Protein 4BHR (pdb70)

Secondary structure (DSSP, 8-state):
-HHHHHHHHHHHHHHHTS-TTT-PPPSS-EEGGGTSS---TTEEEEEEEE-TTSS-EEEEEEE---EEEEETTTTEEEEE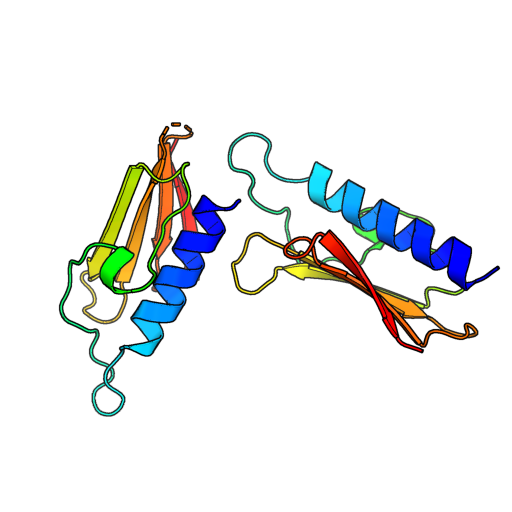-/-HHHHHHHHHHHHHHHHHHTS-TTT-PPPSSSEEGGGTS-S--TTEEEEEEEE-TTSS-EEEEEEESSSS-SEEEEETTTTEEEEE-

B-factor: mean 25.56, std 7.57, range [12.87, 51.93]

Organism: Thermus thermophilus (strain ATCC 27634 / DSM 579 / HB8) (NCBI:txid300852)

CATH classification: 3.30.1300.70

Nearest PDB structures (foldseek):
  4bhr-assembly2_B  TM=1.012E+00  e=8.605E-18  Thermus thermophilus HB8
  4bhr-assembly1_A  TM=9.863E-01  e=1.197E-14  Thermus thermophilus HB8
  5g2f-assembly1_B  TM=9.245E-01  e=4.653E-08  Thermus thermophilus HB8
  1lvm-assembly1_A  TM=3.044E-01  e=1.470E+00  Tobacco etch virus
  1q31-assembly1_A  TM=3.080E-01  e=1.669E+00  Tobacco etch virus

InterPro domains:
  IPR012902 Prokaryotic N-terminal methylation site [PF07963] (1-26)
  IPR012902 Prokaryotic N-terminal methylation site [PS00409] (5-25)
  IPR012902 Prokaryotic N-terminal methylation site [TIGR02532] (5-26)
  IPR041050 Pilin A4 [PF18682] (38-117)
  IPR045584 Pilin-like [SSF54523] (7-99)

Foldseek 3Di:
DLQVVLQVQLQVQQQVQQDPPPLFTPDDKDWSCVRPNDRDPQFDTKIKGDDPVRRKIKIWTAGCCGIWMATVVVRDIDRHD/DLVVLQQVLQVQLVVQQQVQQDPVPLATDDDWDWSCVRPNDRDPQFPGWIKGADPVRRKIKIKTAGDPDPFRIWMATRVVRDIDTHD

Solvent-accessible surface area: 9040 Å² total; per-residue (Å²): 77,56,6,2,15,13,0,63,68,0,2,80,24,0,77,79,102,48,54,133,122,106,31,52,30,37,144,19,92,64,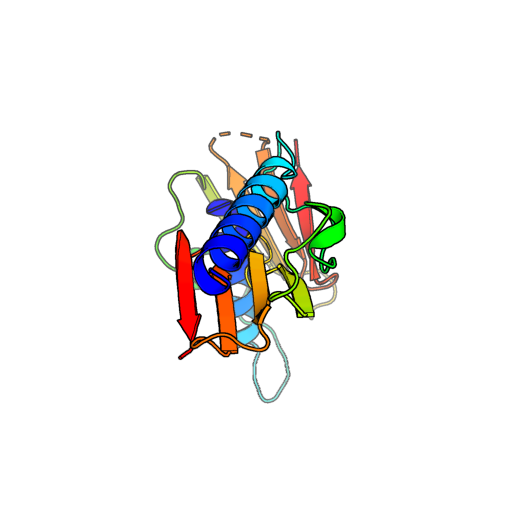51,1,78,124,36,41,72,134,60,32,107,44,16,73,50,17,66,0,57,55,32,168,84,55,81,27,2,30,0,40,0,98,30,122,83,35,19,0,14,8,40,28,58,80,48,116,44,58,59,76,131,124,64,32,96,42,0,69,33,10,0,122,62,0,7,90,23,0,86,78,103,25,57,140,103,22,14,24,32,30,165,39,104,66,50,1,76,114,38,35,72,135,58,30,109,5,11,87,96,16,52,0,51,51,32,146,20,26,0,21,1,28,0,36,0,61,15,90,68,29,182,51,41,18,0,20,26,44,27,64,91,47,112,58,47,73,79,165

Structure (mmCIF, N/CA/C/O backbone):
data_4BHR
#
_entry.id   4BHR
#
_cell.length_a   36.790
_cell.length_b   36.790
_cell.length_c   207.810
_cell.angle_alpha   90.00
_cell.angle_beta   90.00
_cell.angle_gamma   120.00
#
_symmetry.space_group_name_H-M   'P 32 2 1'
#
loop_
_entity.id
_entity.type
_entity.pdbx_description
1 polymer 'PILIN, TYPE IV'
2 non-polymer 'SULFATE ION'
3 water water
#
loop_
_atom_site.group_PDB
_atom_site.id
_atom_site.type_symbol
_atom_site.label_atom_id
_atom_site.label_alt_id
_atom_site.label_comp_id
_atom_site.label_asym_id
_atom_site.label_entity_id
_atom_site.label_seq_id
_atom_site.pdbx_PDB_ins_code
_atom_site.Cartn_x
_atom_site.Cartn_y
_atom_site.Cartn_z
_atom_site.occupancy
_atom_site.B_iso_or_equiv
_atom_site.auth_seq_id
_atom_site.auth_comp_id
_atom_site.auth_asym_id
_atom_site.auth_atom_id
_atom_site.pdbx_PDB_model_num
ATOM 1 N N . THR A 1 5 ? 0.431 -7.520 20.308 1.00 28.27 40 THR A N 1
ATOM 2 C CA . THR A 1 5 ? -0.528 -8.405 19.566 1.00 29.17 40 THR A CA 1
ATOM 3 C C . THR A 1 5 ? -0.936 -7.818 18.207 1.00 28.36 40 THR A C 1
ATOM 4 O O . THR A 1 5 ? -1.055 -8.571 17.234 1.00 27.93 40 THR A O 1
ATOM 8 N N . ALA A 1 6 ? -1.155 -6.497 18.137 1.00 24.88 41 ALA A N 1
ATOM 9 C CA . ALA A 1 6 ? -1.365 -5.822 16.859 1.00 25.40 41 ALA A CA 1
ATOM 10 C C . ALA A 1 6 ? -0.157 -6.017 15.939 1.00 22.14 41 ALA A C 1
ATOM 11 O O . ALA A 1 6 ? -0.325 -6.263 14.732 1.00 23.52 41 ALA A O 1
ATOM 13 N N . ALA A 1 7 ? 1.054 -5.845 16.474 1.00 20.47 42 ALA A N 1
ATOM 14 C CA . ALA A 1 7 ? 2.225 -5.966 15.605 1.00 22.1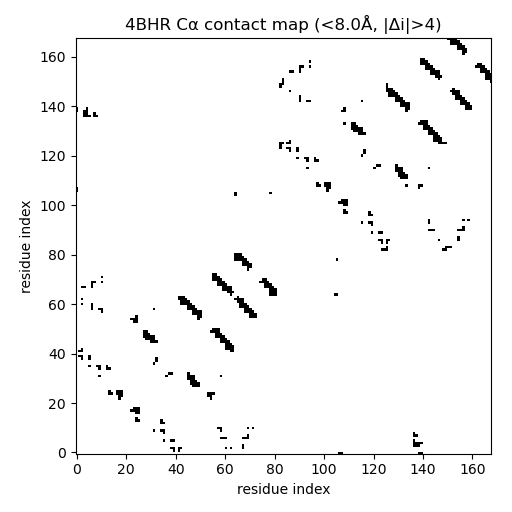7 42 ALA A CA 1
ATOM 15 C C . ALA A 1 7 ? 2.365 -7.400 15.088 1.00 21.25 42 ALA A C 1
ATOM 16 O O . ALA A 1 7 ? 2.608 -7.616 13.884 1.00 18.03 42 ALA A O 1
ATOM 18 N N . GLN A 1 8 ? 2.169 -8.383 15.967 1.00 19.38 43 GLN A N 1
ATOM 19 C CA . GLN A 1 8 ? 2.232 -9.771 15.505 1.00 20.17 43 GLN A CA 1
ATOM 20 C C . GLN A 1 8 ? 1.170 -10.087 14.484 1.00 20.21 43 GLN A C 1
ATOM 21 O O . GLN A 1 8 ? 1.453 -10.742 13.480 1.00 21.23 43 GLN A O 1
ATOM 27 N N . ALA A 1 9 ? -0.055 -9.605 14.717 1.00 20.17 44 ALA A N 1
ATOM 28 C CA . ALA A 1 9 ? -1.128 -9.783 13.781 1.00 18.24 44 ALA A CA 1
ATOM 29 C C . ALA A 1 9 ? -0.800 -9.180 12.425 1.00 18.79 44 ALA A C 1
ATOM 30 O O . ALA A 1 9 ? -0.987 -9.849 11.370 1.00 18.83 44 ALA A O 1
ATOM 32 N N . TYR A 1 10 ? -0.268 -7.951 12.449 1.00 18.90 45 TYR A N 1
ATOM 33 C CA . TYR A 1 10 ? 0.120 -7.296 11.216 1.00 18.54 45 TYR A CA 1
ATOM 34 C C . TYR A 1 10 ? 1.171 -8.123 10.455 1.00 18.80 45 TYR A C 1
ATOM 35 O O . TYR A 1 10 ? 1.055 -8.286 9.256 1.00 17.86 45 TYR A O 1
ATOM 44 N N . VAL A 1 11 ? 2.183 -8.620 11.162 1.00 18.55 46 VAL A N 1
ATOM 45 C CA . VAL A 1 11 ? 3.228 -9.435 10.534 1.00 16.64 46 VAL A CA 1
ATOM 46 C C . VAL A 1 11 ? 2.660 -10.682 9.861 1.00 17.41 46 VAL A C 1
ATOM 47 O O . VAL A 1 11 ? 3.016 -11.008 8.701 1.00 15.99 46 VAL A O 1
ATOM 51 N N . ARG A 1 12 ? 1.717 -11.353 10.540 1.00 16.15 47 ARG A N 1
ATOM 52 C CA . ARG A 1 12 ? 1.162 -12.572 10.017 1.00 18.19 47 ARG A CA 1
ATOM 53 C C . ARG A 1 12 ? 0.273 -12.250 8.822 1.00 16.69 47 ARG A C 1
ATOM 54 O O . ARG A 1 12 ? 0.254 -12.997 7.844 1.00 17.12 47 ARG A O 1
ATOM 62 N N . ASN A 1 13 ? -0.475 -11.139 8.910 1.00 16.65 48 ASN A N 1
ATOM 63 C CA . ASN A 1 13 ? -1.320 -10.729 7.829 1.00 17.79 48 ASN A CA 1
ATOM 64 C C . ASN A 1 13 ? -0.507 -10.292 6.585 1.00 15.98 48 ASN A C 1
ATOM 65 O O . ASN A 1 13 ? -0.885 -10.580 5.441 1.00 16.87 48 ASN A O 1
ATOM 70 N N . VAL A 1 14 ? 0.650 -9.663 6.808 1.00 15.06 49 VAL A N 1
ATOM 71 C CA . VAL A 1 14 ? 1.567 -9.341 5.712 1.00 14.09 49 VAL A CA 1
ATOM 72 C C . VAL A 1 14 ? 2.035 -10.624 5.055 1.00 13.86 49 VAL A C 1
ATOM 73 O O . VAL A 1 14 ? 2.094 -10.739 3.823 1.00 13.17 49 VAL A O 1
ATOM 77 N N . ALA A 1 15 ? 2.398 -11.601 5.870 1.00 14.62 50 ALA A N 1
ATOM 78 C CA . ALA A 1 15 ? 2.828 -12.894 5.309 1.00 14.53 50 ALA A CA 1
ATOM 79 C C . ALA A 1 15 ? 1.755 -13.578 4.447 1.00 16.55 50 ALA A C 1
ATOM 80 O O . ALA A 1 15 ? 2.040 -14.019 3.344 1.00 16.28 50 ALA A O 1
ATOM 82 N N . THR A 1 16 ? 0.504 -13.580 4.921 1.00 16.22 51 THR A N 1
ATOM 83 C CA . THR A 1 16 ? -0.639 -14.022 4.105 1.00 19.04 51 THR A CA 1
ATOM 84 C C . THR A 1 16 ? -0.755 -13.302 2.769 1.00 17.58 51 THR A C 1
ATOM 85 O O . THR A 1 16 ? -0.938 -13.951 1.701 1.00 18.11 51 THR A O 1
ATOM 89 N N . ALA A 1 17 ? -0.600 -11.970 2.809 1.00 18.35 52 ALA A N 1
ATOM 90 C CA . ALA A 1 17 ? -0.676 -11.150 1.618 1.00 17.82 52 ALA A CA 1
ATOM 91 C C . ALA A 1 17 ? 0.467 -11.394 0.630 1.00 17.94 52 ALA A C 1
ATOM 92 O O . ALA A 1 17 ? 0.274 -11.347 -0.582 1.00 19.08 52 ALA A O 1
ATOM 94 N N . VAL A 1 18 ? 1.675 -11.646 1.130 1.00 17.08 53 VAL A N 1
ATOM 95 C CA . VAL A 1 18 ? 2.803 -11.945 0.259 1.00 15.84 53 VAL A CA 1
ATOM 96 C C . VAL A 1 18 ? 2.566 -13.305 -0.398 1.00 15.78 53 VAL A C 1
ATOM 97 O O . VAL A 1 18 ? 2.804 -13.450 -1.593 1.00 16.49 53 VAL A O 1
ATOM 101 N N . GLU A 1 19 ? 2.081 -14.277 0.375 1.00 17.12 54 GLU A N 1
ATOM 102 C CA . GLU A 1 19 ? 1.889 -15.631 -0.132 1.00 19.53 54 GLU A CA 1
ATOM 103 C C . GLU A 1 19 ? 0.843 -15.592 -1.257 1.00 21.64 54 GLU A C 1
ATOM 104 O O . GLU A 1 19 ? 0.957 -16.315 -2.255 1.00 20.85 54 GLU A O 1
ATOM 110 N N . ALA A 1 20 ? -0.125 -14.680 -1.096 1.00 21.28 55 ALA A N 1
ATOM 111 C CA . ALA A 1 20 ? -1.215 -14.498 -2.058 1.00 22.49 55 ALA A CA 1
ATOM 112 C C . ALA A 1 20 ? -0.709 -13.898 -3.380 1.00 24.07 55 ALA A C 1
ATOM 113 O O . ALA A 1 20 ? -1.386 -14.016 -4.424 1.00 24.06 55 ALA A O 1
ATOM 115 N N . GLU A 1 21 ? 0.486 -13.304 -3.380 1.00 20.20 56 GLU A N 1
ATOM 116 C CA . GLU A 1 21 ? 1.124 -12.755 -4.584 1.00 21.73 56 GLU A CA 1
ATOM 117 C C . GLU A 1 21 ? 2.021 -13.769 -5.321 1.00 20.68 56 GLU A C 1
ATOM 118 O O . GLU A 1 21 ? 2.601 -13.443 -6.357 1.00 22.78 56 GLU A O 1
ATOM 124 N N . ARG A 1 22 ? 2.153 -14.982 -4.774 1.00 20.17 57 ARG A N 1
ATOM 125 C CA . ARG A 1 22 ? 2.964 -16.006 -5.443 1.00 20.57 57 ARG A CA 1
ATOM 126 C C . ARG A 1 22 ? 2.368 -16.289 -6.828 1.00 21.67 57 ARG A C 1
ATOM 127 O O . ARG A 1 22 ? 1.163 -16.412 -6.926 1.00 24.66 57 ARG A O 1
ATOM 135 N N . ASP A 1 23 ? 3.218 -16.394 -7.849 1.00 24.21 58 ASP A N 1
ATOM 136 C CA . ASP A 1 23 ? 2.764 -16.643 -9.232 1.00 27.85 58 ASP A CA 1
ATOM 137 C C . ASP A 1 23 ? 2.002 -17.954 -9.261 1.00 31.62 58 ASP A C 1
ATOM 138 O O . ASP A 1 23 ? 2.481 -18.953 -8.719 1.00 29.54 58 ASP A O 1
ATOM 143 N N . PRO A 1 24 ? 0.781 -17.959 -9.832 1.00 33.67 59 PRO A N 1
ATOM 144 C CA . PRO A 1 24 ? -0.024 -19.185 -9.787 1.00 35.61 59 PRO A CA 1
ATOM 145 C C . PRO A 1 24 ? 0.523 -20.251 -10.738 1.00 37.80 59 PRO A C 1
ATOM 146 O O . PRO A 1 24 ? 0.267 -21.437 -10.535 1.00 45.82 59 PRO A O 1
ATOM 150 N N . THR A 1 25 ? 1.277 -19.849 -11.758 1.00 39.27 60 THR A N 1
ATOM 151 C CA . THR A 1 25 ? 1.812 -20.834 -12.706 1.00 41.98 60 THR A CA 1
ATOM 152 C C . THR A 1 25 ? 3.167 -21.405 -12.278 1.00 39.02 60 THR A C 1
ATOM 153 O O . THR A 1 25 ? 3.340 -22.619 -12.281 1.00 36.82 60 THR A O 1
ATOM 157 N N . THR A 1 26 ? 4.118 -20.543 -11.915 1.00 34.41 61 THR A N 1
ATOM 158 C CA . THR A 1 26 ? 5.450 -21.003 -11.537 1.00 33.37 61 THR A CA 1
ATOM 159 C C . THR A 1 26 ? 5.688 -21.169 -10.025 1.00 31.40 61 THR A C 1
ATOM 160 O O . THR A 1 26 ? 6.683 -21.779 -9.650 1.00 30.02 61 THR A O 1
ATOM 164 N N . GLY A 1 27 ? 4.819 -20.609 -9.175 1.00 28.81 62 GLY A N 1
ATOM 165 C CA . GLY A 1 27 ? 5.047 -20.601 -7.703 1.00 27.16 62 GLY A CA 1
ATOM 166 C C . GLY A 1 27 ? 6.113 -19.617 -7.266 1.00 26.24 62 GLY A C 1
ATOM 167 O O . GLY A 1 27 ? 6.562 -19.650 -6.121 1.00 28.73 62 GLY A O 1
ATOM 168 N N . ALA A 1 28 ? 6.544 -18.734 -8.156 1.00 24.31 63 ALA A N 1
ATOM 169 C CA . ALA A 1 28 ? 7.612 -17.781 -7.836 1.00 23.42 63 ALA A CA 1
ATOM 170 C C . ALA A 1 28 ? 7.062 -16.662 -6.969 1.00 20.44 63 ALA A C 1
ATOM 171 O O . ALA A 1 28 ? 5.918 -16.243 -7.180 1.00 23.08 63 ALA A O 1
ATOM 173 N N . LEU A 1 29 ? 7.870 -16.177 -6.005 1.00 20.10 64 LEU A N 1
ATOM 174 C CA . LEU A 1 29 ? 7.486 -15.030 -5.150 1.00 19.68 64 LEU A CA 1
ATOM 175 C C . LEU A 1 29 ? 7.485 -13.716 -5.932 1.00 21.24 64 LEU A C 1
ATOM 176 O O . LEU A 1 29 ? 8.145 -13.620 -6.963 1.00 22.97 64 LEU A O 1
ATOM 181 N N . PRO A 1 30 ? 6.732 -12.698 -5.455 1.00 21.99 65 PRO A N 1
ATOM 182 C CA . PRO A 1 30 ? 6.877 -11.368 -6.085 1.00 22.15 65 PRO A CA 1
ATOM 183 C C . PRO A 1 30 ? 8.279 -10.838 -5.835 1.00 21.72 65 PRO A C 1
ATOM 184 O O . PRO A 1 30 ? 9.045 -11.460 -5.061 1.00 20.80 65 PRO A O 1
ATOM 188 N N . GLN A 1 31 ? 8.621 -9.724 -6.490 1.00 19.85 66 GLN A N 1
ATOM 189 C CA . GLN A 1 31 ? 9.947 -9.112 -6.376 1.00 21.09 66 GLN A CA 1
ATOM 190 C C . GLN A 1 31 ? 10.134 -8.602 -4.930 1.00 19.22 66 GLN A C 1
ATOM 191 O O . GLN A 1 31 ? 9.312 -7.855 -4.425 1.00 19.74 66 GLN A O 1
ATOM 197 N N . LEU A 1 32 ? 11.208 -9.056 -4.308 1.00 17.97 67 LEU A N 1
ATOM 198 C CA . LEU A 1 32 ? 11.555 -8.721 -2.943 1.00 16.40 67 LEU A CA 1
ATOM 199 C C . LEU A 1 32 ? 13.002 -8.261 -2.914 1.00 17.41 67 LEU A C 1
ATOM 200 O O . LEU A 1 32 ? 13.775 -8.616 -3.832 1.00 18.27 67 LEU A O 1
ATOM 205 N N . PRO A 1 33 ? 13.393 -7.472 -1.894 1.00 16.99 68 PRO A N 1
ATOM 206 C CA . PRO A 1 33 ? 12.573 -7.053 -0.737 1.00 17.15 68 PRO A CA 1
ATOM 207 C C . PRO A 1 33 ? 11.672 -5.841 -0.942 1.00 18.39 68 PRO A C 1
ATOM 208 O O . PRO A 1 33 ? 11.825 -5.072 -1.905 1.00 17.61 68 PRO A O 1
ATOM 212 N N . GLN A 1 34 ? 10.677 -5.702 -0.051 1.00 16.27 69 GLN A N 1
ATOM 213 C CA . GLN A 1 34 ? 9.711 -4.577 -0.137 1.00 15.93 69 GLN A CA 1
ATOM 214 C C . GLN A 1 34 ? 9.313 -4.192 1.255 1.00 16.19 69 GLN A C 1
ATOM 215 O O . GLN A 1 34 ? 9.384 -4.998 2.157 1.00 16.06 69 GLN A O 1
ATOM 221 N N . ALA A 1 35 ? 8.910 -2.936 1.430 1.00 16.76 70 ALA A N 1
ATOM 222 C 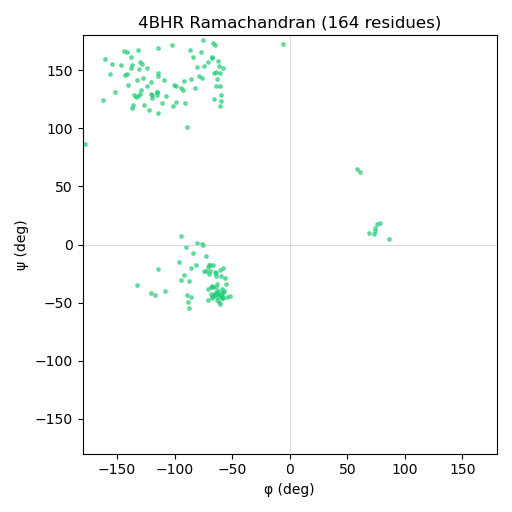CA . ALA A 1 35 ? 8.230 -2.526 2.655 1.00 16.30 70 ALA A CA 1
ATOM 223 C C . ALA A 1 35 ? 6.916 -3.309 2.852 1.00 16.23 70 ALA A C 1
ATOM 224 O O . ALA A 1 35 ? 6.238 -3.644 1.904 1.00 18.20 70 ALA A O 1
ATOM 226 N N . CYS A 1 36 ? 6.563 -3.562 4.108 1.00 15.21 71 CYS A N 1
ATOM 227 C CA . CYS A 1 36 ? 5.389 -4.376 4.373 1.00 17.09 71 CYS A CA 1
ATOM 228 C C . CYS A 1 36 ? 4.164 -3.661 3.889 1.00 18.09 71 CYS A C 1
ATOM 229 O O . CYS A 1 36 ? 3.130 -4.327 3.665 1.00 18.07 71 CYS A O 1
ATOM 232 N N . ASP A 1 37 ? 4.237 -2.322 3.784 1.00 19.17 72 ASP A N 1
ATOM 233 C CA . ASP A 1 37 ? 3.020 -1.599 3.394 1.00 23.92 72 ASP A CA 1
ATOM 234 C C . ASP A 1 37 ? 2.718 -1.730 1.893 1.00 24.76 72 ASP A C 1
ATOM 235 O O . ASP A 1 37 ? 1.705 -1.246 1.403 1.00 28.77 72 ASP A O 1
ATOM 240 N N . GLN A 1 38 ? 3.568 -2.465 1.180 1.00 23.07 73 GLN A N 1
ATOM 241 C CA . GLN A 1 38 ? 3.295 -2.819 -0.201 1.00 22.37 73 GLN A CA 1
ATOM 242 C C . GLN A 1 38 ? 2.408 -4.041 -0.250 1.00 21.27 73 GLN A C 1
ATOM 243 O O . GLN A 1 38 ? 1.888 -4.411 -1.311 1.00 18.85 73 GLN A O 1
ATOM 249 N N . PHE A 1 39 ? 2.173 -4.654 0.913 1.00 18.90 74 PHE A N 1
ATOM 250 C CA . PHE A 1 39 ? 1.317 -5.822 1.011 1.00 18.38 74 PHE A CA 1
ATOM 251 C C . PHE A 1 39 ? 0.078 -5.589 1.859 1.00 19.56 74 PHE A C 1
ATOM 252 O O . PHE A 1 39 ? -0.981 -6.080 1.524 1.00 20.91 74 PHE A O 1
ATOM 260 N N . VAL A 1 40 ? 0.263 -4.921 2.995 1.00 19.66 75 VAL A N 1
ATOM 261 C CA . VAL A 1 40 ? -0.844 -4.536 3.908 1.00 19.45 75 VAL A CA 1
ATOM 262 C C . VAL A 1 40 ? -0.606 -3.098 4.372 1.00 21.50 75 VAL A C 1
ATOM 263 O O . VAL A 1 40 ? 0.439 -2.773 5.012 1.00 20.98 75 VAL A O 1
ATOM 267 N N . ALA A 1 41 ? -1.546 -2.213 4.010 1.00 20.84 76 ALA A N 1
ATOM 268 C CA . ALA A 1 41 ? -1.508 -0.817 4.431 1.00 22.32 76 ALA A CA 1
ATOM 269 C C . ALA A 1 41 ? -1.720 -0.630 5.937 1.00 23.95 76 ALA A C 1
ATOM 270 O O . ALA A 1 41 ? -2.252 -1.488 6.629 1.00 24.25 76 ALA A O 1
ATOM 272 N N . ASN A 1 42 ? -1.312 0.532 6.431 1.00 27.55 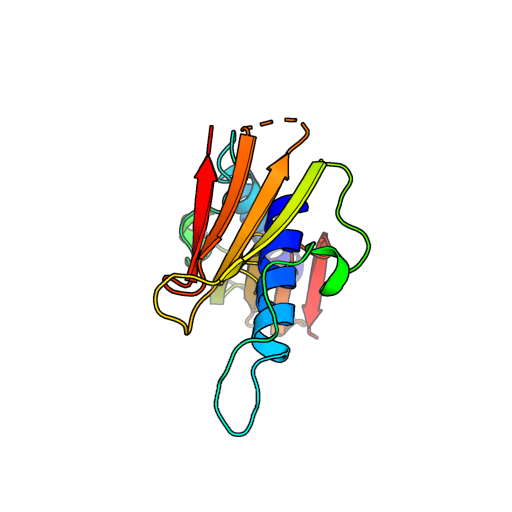77 ASN A N 1
ATOM 273 C CA . ASN A 1 42 ? -1.560 0.957 7.814 1.00 31.43 77 ASN A CA 1
ATOM 274 C C . ASN A 1 42 ? -1.038 0.095 8.950 1.00 30.93 77 ASN A C 1
ATOM 275 O O . ASN A 1 42 ? -1.821 -0.451 9.727 1.00 31.05 77 ASN A O 1
ATOM 280 N N . PRO A 1 43 ? 0.290 -0.016 9.060 1.00 30.16 78 PRO A N 1
ATOM 281 C CA . PRO A 1 43 ? 0.841 -0.775 10.187 1.00 29.39 78 PRO A CA 1
ATOM 282 C C . PRO A 1 43 ? 0.438 -0.128 11.496 1.00 32.71 78 PRO A C 1
ATOM 283 O O . PRO A 1 43 ? 0.202 1.098 11.534 1.00 32.86 78 PRO A O 1
ATOM 287 N N . PRO A 1 44 ? 0.374 -0.931 12.566 1.00 29.31 79 PRO A N 1
ATOM 288 C CA . PRO A 1 44 ? 0.020 -0.369 13.871 1.00 30.73 79 PRO A CA 1
ATOM 289 C C . PRO A 1 44 ? 1.090 0.573 14.404 1.00 30.76 79 PRO A C 1
ATOM 290 O O . PRO A 1 44 ? 2.246 0.547 13.976 1.00 27.80 79 PRO A O 1
ATOM 294 N N . ALA A 1 45 ? 0.702 1.416 15.362 1.00 30.44 80 ALA A N 1
ATOM 295 C CA . ALA A 1 45 ? 1.607 2.401 15.920 1.00 30.99 80 ALA A CA 1
ATOM 296 C C . ALA A 1 45 ? 2.873 1.805 16.574 1.00 28.41 80 ALA A C 1
ATOM 297 O O . ALA A 1 45 ? 3.923 2.446 16.621 1.00 30.64 80 ALA A O 1
ATOM 299 N N . SER A 1 46 ? 2.761 0.566 17.047 1.00 29.61 81 SER A N 1
ATOM 300 C CA . SER A 1 46 ? 3.879 -0.162 17.663 1.00 29.83 81 SER A CA 1
ATOM 301 C C . SER A 1 46 ? 4.941 -0.580 16.646 1.00 28.80 81 SER A C 1
ATOM 302 O O . SER A 1 46 ? 6.078 -0.898 17.015 1.00 31.34 81 SER A O 1
ATOM 305 N N . VAL A 1 47 ? 4.575 -0.603 15.369 1.00 29.49 82 VAL A N 1
ATOM 306 C CA . VAL A 1 47 ? 5.539 -0.981 14.332 1.00 30.22 82 VAL A CA 1
ATOM 307 C C . VAL A 1 47 ? 6.262 0.246 13.812 1.00 30.73 82 VAL A C 1
ATOM 308 O O . VAL A 1 47 ? 5.638 1.186 13.336 1.00 35.73 82 VAL A O 1
ATOM 312 N N . THR A 1 48 ? 7.580 0.220 13.925 1.00 31.39 83 THR A N 1
ATOM 313 C CA . THR A 1 48 ? 8.465 1.297 13.517 1.00 34.25 83 THR A CA 1
ATOM 314 C C . THR A 1 48 ? 8.824 1.215 12.039 1.00 30.67 83 THR A C 1
ATOM 315 O O . THR A 1 48 ? 8.853 2.220 11.332 1.00 29.87 83 THR A O 1
ATOM 319 N N . GLN A 1 49 ? 9.163 0.011 11.603 1.00 25.84 84 GLN A N 1
ATOM 320 C CA . GLN A 1 49 ? 9.683 -0.251 10.254 1.00 23.84 84 GLN A CA 1
ATOM 321 C C . GLN A 1 49 ? 9.346 -1.709 10.036 1.00 21.78 84 GLN A C 1
ATOM 322 O O . GLN A 1 49 ? 9.311 -2.466 10.978 1.00 25.48 84 GLN A O 1
ATOM 324 N N . CYS A 1 50 ? 9.039 -2.102 8.811 1.00 18.97 85 CYS A N 1
ATOM 325 C CA . CYS A 1 50 ? 8.638 -3.501 8.571 1.00 17.70 85 CYS A CA 1
ATOM 326 C C . CYS A 1 50 ? 9.038 -3.819 7.154 1.00 17.68 85 CYS A C 1
ATOM 327 O O . CYS A 1 50 ? 8.752 -3.032 6.237 1.00 19.73 85 CYS A O 1
ATOM 330 N N . ASN A 1 51 ? 9.712 -4.952 6.975 1.00 16.57 86 ASN A N 1
ATOM 331 C CA . ASN A 1 51 ? 10.079 -5.320 5.624 1.00 15.46 86 ASN A CA 1
ATOM 332 C C . ASN A 1 51 ? 9.877 -6.786 5.347 1.00 15.06 86 ASN A C 1
ATOM 333 O O . ASN A 1 51 ? 9.748 -7.572 6.257 1.00 14.51 86 ASN A O 1
ATOM 338 N N . VAL A 1 52 ? 9.810 -7.160 4.058 1.00 14.15 87 VAL A N 1
ATOM 339 C CA . VAL A 1 52 ? 9.710 -8.546 3.653 1.00 14.11 87 VAL A CA 1
ATOM 340 C C . VAL A 1 52 ? 10.934 -8.836 2.792 1.00 15.66 87 VAL A C 1
ATOM 341 O O . VAL A 1 52 ? 11.210 -8.099 1.818 1.00 15.73 87 VAL A O 1
ATOM 345 N N . THR A 1 53 ? 11.644 -9.921 3.136 1.00 14.59 88 THR A N 1
ATOM 346 C CA . THR A 1 53 ? 12.825 -10.303 2.383 1.00 15.06 88 THR A CA 1
ATOM 347 C C . THR A 1 53 ? 12.686 -11.732 1.891 1.00 15.28 88 THR A C 1
ATOM 348 O O . THR A 1 53 ? 11.993 -12.580 2.479 1.00 15.00 88 THR A O 1
ATOM 352 N N . ALA A 1 54 ? 13.349 -12.024 0.763 1.00 15.52 89 ALA A N 1
ATOM 353 C CA . ALA A 1 54 ? 13.362 -13.356 0.225 1.00 17.39 89 ALA A CA 1
ATOM 354 C C . ALA A 1 54 ? 14.410 -14.234 0.902 1.00 17.14 89 ALA A C 1
ATOM 355 O O . ALA A 1 54 ? 15.597 -13.829 1.089 1.00 18.90 89 ALA A O 1
ATOM 357 N N . ASN A 1 55 ? 13.998 -15.442 1.246 1.00 16.28 90 ASN A N 1
ATOM 358 C CA . ASN A 1 55 ? 14.915 -16.417 1.845 1.00 18.21 90 ASN A CA 1
ATOM 359 C C . ASN A 1 55 ? 15.848 -16.974 0.754 1.00 19.51 90 ASN A C 1
ATOM 360 O O . ASN A 1 55 ? 15.514 -16.950 -0.437 1.00 19.45 90 ASN A O 1
ATOM 365 N N . ASN A 1 56 ? 17.027 -17.411 1.169 1.00 23.32 91 ASN A N 1
ATOM 366 C CA . ASN A 1 56 ? 17.977 -17.955 0.202 1.00 23.97 91 ASN A CA 1
ATOM 367 C C . ASN A 1 56 ? 17.450 -19.166 -0.615 1.00 23.74 91 ASN A C 1
ATOM 368 O O . ASN A 1 56 ? 17.980 -19.483 -1.704 1.00 24.32 91 ASN A O 1
ATOM 373 N N . ASP A 1 57 ? 16.418 -19.854 -0.124 1.00 23.39 92 ASP A N 1
ATOM 374 C CA . ASP A 1 57 ? 15.938 -21.015 -0.854 1.00 22.09 92 ASP A CA 1
ATOM 375 C C . ASP A 1 57 ? 15.191 -20.667 -2.121 1.00 23.67 92 ASP A C 1
ATOM 376 O O . ASP A 1 57 ? 14.839 -21.552 -2.913 1.00 23.78 92 ASP A O 1
ATOM 381 N N . GLY A 1 58 ? 14.888 -19.379 -2.292 1.00 21.78 93 GLY A N 1
ATOM 382 C CA . GLY A 1 58 ? 14.181 -18.927 -3.475 1.00 23.11 93 GLY A CA 1
ATOM 383 C C . GLY A 1 58 ? 12.710 -19.300 -3.499 1.00 22.71 93 GLY A C 1
ATOM 384 O O . GLY A 1 58 ? 12.025 -19.107 -4.514 1.00 23.20 93 GLY A O 1
ATOM 385 N N . VAL A 1 59 ? 12.202 -19.818 -2.376 1.00 18.85 94 VAL A N 1
ATOM 386 C CA . VAL A 1 59 ? 10.780 -20.175 -2.301 1.00 16.10 94 VAL A CA 1
ATOM 387 C C . VAL A 1 59 ? 10.044 -19.416 -1.184 1.00 15.78 94 VAL A C 1
ATOM 388 O O . VAL A 1 59 ? 8.872 -19.029 -1.340 1.00 15.90 94 VAL A O 1
ATOM 392 N N . ASN A 1 60 ? 10.712 -19.308 -0.046 1.00 15.64 95 ASN A N 1
ATOM 393 C CA . ASN A 1 60 ? 10.122 -18.735 1.170 1.00 16.05 95 ASN A CA 1
ATOM 394 C C . ASN A 1 60 ? 10.571 -17.324 1.416 1.00 14.80 95 ASN A C 1
ATOM 395 O O . ASN A 1 60 ? 11.484 -16.809 0.719 1.00 15.78 95 ASN A O 1
ATOM 400 N N . PHE A 1 61 ? 9.942 -16.686 2.410 1.00 13.46 96 PHE A N 1
ATOM 401 C CA . PHE A 1 61 ? 10.246 -15.277 2.699 1.00 13.73 96 PHE A CA 1
ATOM 402 C C . PHE A 1 61 ? 10.181 -15.059 4.205 1.00 12.98 96 PHE A C 1
ATOM 403 O O . PHE A 1 61 ? 9.634 -15.872 4.960 1.00 14.93 96 PHE A O 1
ATOM 411 N N . THR A 1 62 ? 10.692 -13.941 4.631 1.00 13.55 97 THR A N 1
ATOM 412 C CA . THR A 1 62 ? 10.649 -13.553 6.066 1.00 14.69 97 THR A CA 1
ATOM 413 C C . THR A 1 62 ? 10.090 -12.136 6.160 1.00 14.67 97 THR A C 1
ATOM 414 O O . THR A 1 62 ? 10.525 -11.219 5.455 1.00 13.98 97 THR A O 1
ATOM 418 N N . VAL A 1 63 ? 9.132 -11.948 7.070 1.00 13.24 98 VAL A N 1
ATOM 419 C CA . VAL A 1 63 ? 8.564 -10.633 7.331 1.00 13.28 98 VAL A CA 1
ATOM 420 C C . VAL A 1 63 ? 9.098 -10.197 8.670 1.00 14.92 98 VAL A C 1
ATOM 421 O O . VAL A 1 63 ? 8.993 -10.964 9.654 1.00 15.41 98 VAL A O 1
ATOM 425 N N . THR A 1 64 ? 9.665 -8.994 8.721 1.00 16.05 99 THR A N 1
ATOM 426 C CA . THR A 1 64 ? 10.250 -8.512 9.972 1.00 17.23 99 THR A CA 1
ATOM 427 C C . THR A 1 64 ? 9.783 -7.116 10.341 1.00 15.12 99 THR A C 1
ATOM 428 O O . THR A 1 64 ? 9.865 -6.209 9.537 1.00 16.72 99 THR A O 1
ATOM 432 N N . ALA A 1 65 ? 9.321 -6.953 11.581 1.00 16.71 100 ALA A N 1
ATOM 433 C CA . ALA A 1 65 ? 8.864 -5.648 12.063 1.00 18.21 100 ALA A CA 1
ATOM 434 C C . ALA A 1 65 ? 9.689 -5.229 13.275 1.00 19.25 100 ALA A C 1
ATOM 435 O O . ALA A 1 65 ? 9.898 -5.997 14.198 1.00 21.17 100 ALA A O 1
ATOM 437 N N . GLN A 1 66 ? 10.187 -4.016 13.212 1.00 22.73 101 GLN A N 1
ATOM 438 C CA . GLN A 1 66 ? 10.903 -3.468 14.320 1.00 26.19 101 GLN A CA 1
ATOM 439 C C . GLN A 1 66 ? 9.870 -2.716 15.148 1.00 26.31 101 GLN A C 1
ATOM 440 O O . GLN A 1 66 ? 9.052 -1.996 14.592 1.00 25.80 101 GLN A O 1
ATOM 446 N N . LEU A 1 67 ? 9.870 -2.932 16.469 1.00 24.25 102 LEU A N 1
ATOM 447 C CA . LEU A 1 67 ? 8.913 -2.287 17.352 1.00 27.08 102 LEU A CA 1
ATOM 448 C C . LEU A 1 67 ? 9.501 -1.071 18.090 1.00 26.65 102 LEU A C 1
ATOM 449 O O . LEU A 1 67 ? 10.653 -1.097 18.481 1.00 30.68 102 LEU A O 1
ATOM 454 N N . THR A 1 68 ? 8.721 -0.002 18.165 1.00 29.62 103 THR A N 1
ATOM 455 C CA . THR A 1 68 ? 8.848 1.122 19.129 1.00 31.88 103 THR A CA 1
ATOM 456 C C . THR A 1 68 ? 7.692 2.039 18.810 1.00 35.25 103 THR A C 1
ATOM 457 O O . THR A 1 68 ? 6.536 1.622 18.941 1.00 41.36 103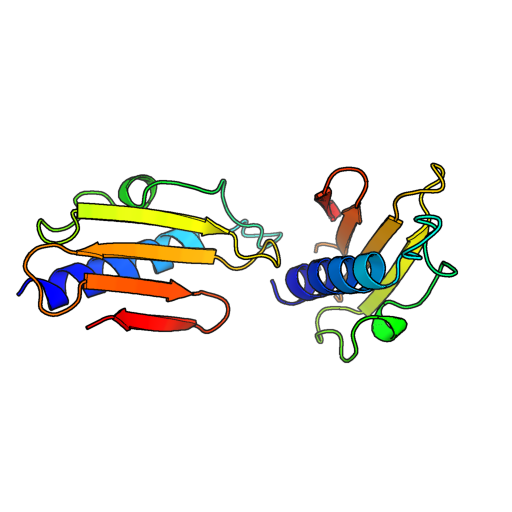 THR A O 1
ATOM 461 N N . TYR A 1 72 ? 10.086 -5.632 23.939 1.00 34.39 107 TYR A N 1
ATOM 462 C CA . TYR A 1 72 ? 11.092 -6.305 23.082 1.00 33.11 107 TYR A CA 1
ATOM 463 C C . TYR A 1 72 ? 11.220 -5.601 21.717 1.00 28.80 107 TYR A C 1
ATOM 464 O O . TYR A 1 72 ? 10.419 -4.705 21.399 1.00 31.76 107 TYR A O 1
ATOM 473 N N . GLY A 1 73 ? 12.208 -6.038 20.921 1.00 29.88 108 GLY A N 1
ATOM 474 C CA . GLY A 1 73 ? 12.732 -5.263 19.802 1.00 28.62 108 GLY A CA 1
ATOM 475 C C . GLY A 1 73 ? 12.061 -5.451 18.456 1.00 24.51 108 GLY A C 1
ATOM 476 O O . GLY A 1 73 ? 11.820 -4.467 17.732 1.00 24.04 108 GLY A O 1
ATOM 477 N N . SER A 1 74 ? 11.781 -6.697 18.099 1.00 21.33 109 SER A N 1
ATOM 478 C CA . SER A 1 74 ? 11.221 -6.999 16.772 1.00 22.35 109 SER A CA 1
ATOM 479 C C . SER A 1 74 ? 10.544 -8.369 16.775 1.00 19.79 109 SER A C 1
ATOM 480 O O . SER A 1 74 ? 10.803 -9.239 17.616 1.00 20.47 109 SER A O 1
ATOM 483 N N . VAL A 1 75 ? 9.658 -8.559 15.801 1.00 19.37 110 VAL A N 1
ATOM 484 C CA . VAL A 1 75 ? 8.966 -9.794 15.645 1.00 17.74 110 VAL A CA 1
ATOM 485 C C . VAL A 1 75 ? 9.071 -10.148 14.155 1.00 16.26 110 VAL A C 1
ATOM 486 O O . VAL A 1 75 ? 9.060 -9.249 13.315 1.00 17.59 110 VAL A O 1
ATOM 490 N N . SER A 1 76 ? 9.242 -11.421 13.909 1.00 16.56 111 SER A N 1
ATOM 491 C CA . SER A 1 76 ? 9.524 -12.002 12.573 1.00 18.26 111 SER A CA 1
ATOM 492 C C . SER A 1 76 ? 8.648 -13.136 12.284 1.00 17.19 111 SER A C 1
ATOM 493 O O . SER A 1 76 ? 8.201 -13.794 13.203 1.00 17.67 111 SER A O 1
ATOM 496 N N . PHE A 1 77 ? 8.348 -13.376 11.003 1.00 16.21 112 PHE A N 1
ATOM 497 C CA . PHE A 1 77 ? 7.635 -14.581 10.643 1.00 15.83 112 PHE A CA 1
ATOM 498 C C . PHE A 1 77 ? 8.332 -15.168 9.428 1.00 17.07 112 PHE A C 1
ATOM 499 O O . PHE A 1 77 ? 8.586 -14.457 8.477 1.00 16.49 112 PHE A O 1
ATOM 507 N N . ASP A 1 78 ? 8.685 -16.449 9.485 1.00 15.84 113 ASP A N 1
ATOM 508 C CA . ASP A 1 78 ? 9.494 -17.117 8.416 1.00 17.64 113 ASP A CA 1
ATOM 509 C C . ASP A 1 78 ? 8.624 -18.147 7.767 1.00 17.35 113 ASP A C 1
ATOM 510 O O . ASP A 1 78 ? 8.125 -19.047 8.435 1.00 19.17 113 ASP A O 1
ATOM 515 N N . SER A 1 79 ? 8.275 -17.943 6.476 1.00 17.77 114 SER A N 1
ATOM 516 C CA . SER A 1 79 ? 7.294 -18.828 5.850 1.00 15.70 114 SER A CA 1
ATOM 517 C C . SER A 1 79 ? 7.832 -20.223 5.708 1.00 16.69 114 SER A C 1
ATOM 518 O O . SER A 1 79 ? 7.086 -21.160 5.509 1.00 16.92 114 SER A O 1
ATOM 521 N N . SER A 1 80 ? 9.149 -20.349 5.814 1.00 16.40 115 SER A N 1
ATOM 522 C CA . SER A 1 80 ? 9.784 -21.653 5.620 1.00 17.96 115 SER A CA 1
ATOM 523 C C . SER A 1 80 ? 9.532 -22.555 6.825 1.00 21.06 115 SER A C 1
ATOM 524 O O . SER A 1 80 ? 9.583 -23.770 6.694 1.00 21.31 115 SER A O 1
ATOM 527 N N . THR A 1 81 ? 9.231 -21.948 7.983 1.00 21.06 116 THR A N 1
ATOM 528 C CA . THR A 1 81 ? 8.895 -22.675 9.203 1.00 23.82 116 THR A CA 1
ATOM 529 C C . THR A 1 81 ? 7.454 -22.471 9.681 1.00 22.93 116 THR A C 1
ATOM 530 O O . THR A 1 81 ? 6.899 -23.285 10.441 1.00 23.99 116 THR A O 1
ATOM 534 N N . GLY A 1 82 ? 6.846 -21.380 9.223 1.00 19.38 117 GLY A N 1
ATOM 535 C CA . GLY A 1 82 ? 5.473 -21.064 9.523 1.00 21.21 117 GLY A CA 1
ATOM 536 C C . GLY A 1 82 ? 5.416 -20.557 10.953 1.00 25.38 117 GLY A C 1
ATOM 537 O O . GLY A 1 82 ? 4.340 -20.480 11.528 1.00 25.21 117 GLY A O 1
ATOM 538 N N . GLN A 1 83 ? 6.580 -20.163 11.478 1.00 23.52 118 GLN A N 1
ATOM 539 C CA . GLN A 1 83 ? 6.711 -19.725 12.881 1.00 23.85 118 GLN A CA 1
ATOM 540 C C . GLN A 1 83 ? 7.085 -18.263 13.052 1.00 20.93 118 GLN A C 1
ATOM 541 O O . GLN A 1 83 ? 7.898 -17.735 12.318 1.00 19.18 118 GLN A O 1
ATOM 547 N N . PHE A 1 84 ? 6.550 -17.653 14.110 1.00 19.67 119 PHE A N 1
ATOM 548 C CA . PHE A 1 84 ? 7.015 -16.360 14.613 1.00 19.86 119 PHE A CA 1
ATOM 549 C C . PHE A 1 84 ? 8.282 -16.529 15.444 1.00 19.02 119 PHE A C 1
ATOM 550 O O . PHE A 1 84 ? 8.477 -17.561 16.106 1.00 20.33 119 PHE A O 1
ATOM 558 N N . SER A 1 85 ? 9.151 -15.535 15.349 1.00 20.11 120 SER A N 1
ATOM 559 C CA . SER A 1 85 ? 10.312 -15.394 16.244 1.00 18.10 120 SER A CA 1
ATOM 560 C C . SER A 1 85 ? 10.315 -14.010 16.838 1.00 18.16 120 SER A C 1
ATOM 561 O O . SER A 1 85 ? 9.907 -13.035 16.187 1.00 18.80 120 SER A O 1
ATOM 564 N N . PHE A 1 86 ? 10.726 -13.894 18.106 1.00 14.67 121 PHE A N 1
ATOM 565 C CA . PHE A 1 86 ? 10.696 -12.598 18.752 1.00 15.95 121 PHE A CA 1
ATOM 566 C C . PHE A 1 86 ? 12.107 -12.326 19.231 1.00 18.30 121 PHE A C 1
ATOM 567 O O . PHE A 1 86 ? 12.720 -13.213 19.815 1.00 19.06 121 PHE A O 1
ATOM 575 N N . GLN A 1 87 ? 12.565 -11.102 19.026 1.00 19.71 122 GLN A N 1
ATOM 576 C CA . GLN A 1 87 ? 13.935 -10.723 19.396 1.00 21.24 122 GLN A CA 1
ATOM 577 C C . GLN A 1 87 ? 13.884 -9.682 20.468 1.00 21.88 122 GLN A C 1
ATOM 578 O O . GLN A 1 87 ? 13.172 -8.701 20.361 1.00 21.28 122 GLN A O 1
ATOM 584 N N . LEU A 1 88 ? 14.660 -9.905 21.517 1.00 23.66 123 LEU A N 1
ATOM 585 C CA . LEU A 1 88 ? 14.673 -9.051 22.691 1.00 26.03 123 LEU A CA 1
ATOM 586 C C . LEU A 1 88 ? 16.150 -8.790 23.054 1.00 29.27 123 LEU A C 1
ATOM 587 O O . LEU A 1 88 ? 16.508 -7.627 23.300 1.00 35.40 123 LEU A O 1
ATOM 589 N N . ALA B 1 2 ? -30.894 -20.920 33.189 1.00 29.46 37 ALA B N 1
ATOM 590 C CA . ALA B 1 2 ? -29.821 -21.370 34.134 1.00 31.86 37 ALA B CA 1
ATOM 591 C C . ALA B 1 2 ? -28.570 -21.855 33.390 1.00 35.53 37 ALA B C 1
ATOM 592 O O . ALA B 1 2 ? -27.393 -21.563 33.799 1.00 33.28 37 ALA B O 1
ATOM 594 N N . ASN B 1 3 ? -28.818 -22.552 32.279 1.00 30.19 38 ASN B N 1
ATOM 595 C CA . ASN B 1 3 ? -27.748 -23.157 31.498 1.00 30.02 38 ASN B CA 1
ATOM 596 C C . ASN B 1 3 ? -26.931 -22.134 30.780 1.00 29.27 38 ASN B C 1
ATOM 597 O O . ASN B 1 3 ? -25.700 -22.183 30.787 1.00 31.23 38 ASN B O 1
ATOM 602 N N . THR B 1 4 ? -27.645 -21.231 30.134 1.00 25.99 39 THR B N 1
ATOM 603 C CA . THR B 1 4 ? -27.049 -20.228 29.318 1.00 26.04 39 THR B CA 1
ATOM 604 C C . THR B 1 4 ? -26.151 -19.339 30.199 1.00 24.67 39 THR B C 1
ATOM 605 O O . THR B 1 4 ? -25.035 -18.938 29.804 1.00 22.40 39 THR B O 1
ATOM 609 N N . THR B 1 5 ? -26.636 -19.013 31.390 1.00 22.41 40 THR B N 1
ATOM 610 C CA . THR B 1 5 ? -25.924 -18.042 32.209 1.00 22.26 40 THR B CA 1
ATOM 611 C C . THR B 1 5 ? -24.606 -18.614 32.668 1.00 19.53 40 THR B C 1
ATOM 612 O O . THR B 1 5 ? -23.584 -17.916 32.610 1.00 19.90 40 THR B O 1
ATOM 616 N N . ALA B 1 6 ? -24.646 -19.865 33.117 1.00 19.39 41 ALA B N 1
ATOM 617 C CA . ALA B 1 6 ? -23.448 -20.572 33.586 1.00 20.69 41 ALA B CA 1
ATOM 618 C C . ALA B 1 6 ? -22.463 -20.745 32.442 1.00 21.00 41 ALA B C 1
ATOM 619 O O . ALA B 1 6 ? -21.245 -20.523 32.606 1.00 19.02 41 ALA B O 1
ATOM 621 N N . ALA B 1 7 ? -22.997 -21.075 31.265 1.00 20.46 42 ALA B N 1
ATOM 622 C CA . ALA B 1 7 ? -22.138 -21.317 30.097 1.00 20.79 42 ALA B CA 1
ATOM 623 C C . ALA B 1 7 ? -21.412 -20.062 29.678 1.00 19.41 42 ALA B C 1
ATOM 624 O O . ALA B 1 7 ? -20.191 -20.112 29.350 1.00 19.36 42 ALA B O 1
ATOM 626 N N . GLN B 1 8 ? -22.126 -18.936 29.674 1.00 17.11 43 GLN B N 1
ATOM 627 C CA . GLN B 1 8 ? -21.513 -17.678 29.302 1.00 20.81 43 GLN B CA 1
ATOM 628 C C . GLN B 1 8 ? -20.414 -17.293 30.275 1.00 20.02 43 GLN B C 1
ATOM 629 O O . GLN B 1 8 ? -19.320 -16.898 29.876 1.00 18.84 43 GLN B O 1
ATOM 635 N N . ALA B 1 9 ? -20.717 -17.371 31.559 1.00 18.13 44 ALA B N 1
ATOM 636 C CA . ALA B 1 9 ? -19.681 -17.118 32.553 1.00 19.51 44 ALA B CA 1
ATOM 637 C C . ALA B 1 9 ? -18.486 -18.028 32.382 1.00 16.65 44 ALA B C 1
ATOM 638 O O . ALA B 1 9 ? -17.339 -17.590 32.559 1.00 18.39 44 ALA B O 1
ATOM 640 N N . TYR B 1 10 ? -18.710 -19.293 32.075 1.00 16.43 45 TYR B N 1
ATOM 641 C CA . TYR B 1 10 ? -17.573 -20.191 31.939 1.00 17.73 45 TYR B CA 1
ATOM 642 C C . TYR B 1 10 ? -16.713 -19.772 30.745 1.00 16.88 45 TYR B C 1
ATOM 643 O O . TYR B 1 10 ? -15.498 -19.651 30.852 1.00 17.14 45 TYR B O 1
ATOM 652 N N . VAL B 1 11 ? -17.339 -19.458 29.613 1.00 17.13 46 VAL B N 1
ATOM 653 C CA . VAL B 1 11 ? -16.598 -18.990 28.429 1.00 16.03 46 VAL B CA 1
ATOM 654 C C . VAL B 1 11 ? -15.845 -17.691 28.644 1.00 17.11 46 VAL B C 1
ATOM 655 O O . VAL B 1 11 ? -14.679 -17.558 28.212 1.00 17.04 46 VAL B O 1
ATOM 659 N N . ARG B 1 12 ? -16.455 -16.743 29.354 1.00 16.11 47 ARG B N 1
ATOM 660 C CA . ARG B 1 12 ? -15.809 -15.503 29.736 1.00 17.85 47 ARG B CA 1
ATOM 661 C C . ARG B 1 12 ? -14.608 -15.793 30.605 1.00 18.31 47 ARG B C 1
ATOM 662 O O . ARG B 1 12 ? -13.535 -15.261 30.376 1.00 16.37 47 ARG B O 1
ATOM 670 N N . ASN B 1 13 ? -14.788 -16.620 31.625 1.00 16.33 48 ASN B N 1
ATOM 671 C CA . ASN B 1 13 ? -13.651 -17.045 32.458 1.00 18.86 48 ASN B CA 1
ATOM 672 C C . ASN B 1 13 ? -12.513 -17.748 31.711 1.00 17.70 48 ASN B C 1
ATOM 673 O O . ASN B 1 13 ? -11.324 -17.511 31.983 1.00 19.21 48 ASN B O 1
ATOM 678 N N . VAL B 1 14 ? -12.857 -18.623 30.771 1.00 16.23 49 VAL B N 1
ATOM 679 C CA . VAL B 1 14 ? -11.818 -19.258 29.941 1.00 16.89 49 VAL B CA 1
ATOM 680 C C . VAL B 1 14 ? -11.061 -18.186 29.165 1.00 18.97 49 VAL B C 1
ATOM 681 O O . VAL B 1 14 ? -9.812 -18.168 29.151 1.00 16.40 49 VAL B O 1
ATOM 685 N N . ALA B 1 15 ? -11.795 -17.323 28.474 1.00 15.54 50 ALA B N 1
ATOM 686 C CA . ALA B 1 15 ? -11.182 -16.208 27.748 1.00 18.16 50 ALA B CA 1
ATOM 687 C C . ALA B 1 15 ? -10.218 -15.346 28.601 1.00 20.86 50 ALA B C 1
ATOM 688 O O . ALA B 1 15 ? -9.095 -14.976 28.151 1.00 19.21 50 ALA B O 1
ATOM 690 N N . THR B 1 16 ? -10.636 -15.023 29.834 1.00 19.31 51 THR B N 1
ATOM 691 C CA . THR B 1 16 ? -9.790 -14.182 30.688 1.00 21.12 51 THR B CA 1
ATOM 692 C C . THR B 1 16 ? -8.545 -14.968 31.076 1.00 20.19 51 THR B C 1
ATOM 693 O O . THR B 1 16 ? -7.442 -14.394 31.095 1.00 19.96 51 THR B O 1
ATOM 697 N N . ALA B 1 17 ? -8.700 -16.276 31.300 1.00 18.84 52 ALA B N 1
ATOM 698 C CA . ALA B 1 17 ? -7.559 -17.114 31.669 1.00 20.51 52 ALA B CA 1
ATOM 699 C C . ALA B 1 17 ? -6.595 -17.226 30.486 1.00 19.89 52 ALA B C 1
ATOM 700 O O . ALA B 1 17 ? -5.369 -17.126 30.673 1.00 20.73 52 ALA B O 1
ATOM 702 N N . VAL B 1 18 ? -7.137 -17.487 29.290 1.00 18.02 53 VAL B N 1
ATOM 703 C CA . VAL B 1 18 ? -6.232 -17.555 28.118 1.00 18.29 53 VAL B CA 1
ATOM 704 C C . VAL B 1 18 ? -5.473 -16.265 27.937 1.00 19.11 53 VAL B C 1
ATOM 705 O O . VAL B 1 18 ? -4.255 -16.315 27.714 1.00 19.45 53 VAL B O 1
ATOM 709 N N . GLU B 1 19 ? -6.135 -15.102 28.021 1.00 17.35 54 GLU B N 1
ATOM 710 C CA . GLU B 1 19 ? -5.464 -13.835 27.877 1.00 20.03 54 GLU B CA 1
ATOM 711 C C . GLU B 1 19 ? -4.356 -13.648 28.933 1.00 19.71 54 GLU B C 1
ATOM 712 O O . GLU B 1 19 ? -3.294 -13.070 28.655 1.00 20.30 54 GLU B O 1
ATOM 718 N N . ALA B 1 20 ? -4.638 -14.117 30.157 1.00 20.35 55 ALA B N 1
ATOM 719 C CA . ALA B 1 20 ? -3.694 -14.011 31.270 1.00 21.49 55 ALA B CA 1
ATOM 720 C C . ALA B 1 20 ? -2.484 -14.928 31.101 1.00 22.36 55 ALA B C 1
ATOM 721 O O . ALA B 1 20 ? -1.418 -14.662 31.722 1.00 23.39 55 ALA B O 1
ATOM 723 N N . GLU B 1 21 ? -2.586 -15.941 30.218 1.00 20.55 56 GLU B N 1
ATOM 724 C CA . GLU B 1 21 ? -1.500 -16.869 29.971 1.00 22.16 56 GLU B CA 1
ATOM 725 C C . GLU B 1 21 ? -0.634 -16.458 28.764 1.00 20.04 56 GLU B C 1
ATOM 726 O O . GLU B 1 21 ? 0.235 -17.222 28.350 1.00 21.71 56 GLU B O 1
ATOM 732 N N . ARG B 1 22 ? -0.894 -15.282 28.232 1.00 18.04 57 ARG B N 1
ATOM 733 C CA . ARG B 1 22 ? -0.018 -14.679 27.199 1.00 19.81 57 ARG B CA 1
ATOM 734 C C . ARG B 1 22 ? 1.325 -14.369 27.825 1.00 21.02 57 ARG B C 1
ATOM 735 O O . ARG B 1 22 ? 1.410 -13.996 29.013 1.00 21.03 57 ARG B O 1
ATOM 743 N N . ASP B 1 23 ? 2.387 -14.471 27.023 1.00 20.84 58 ASP B N 1
ATOM 744 C CA . ASP B 1 23 ? 3.748 -14.100 27.472 1.00 21.99 58 ASP B CA 1
ATOM 745 C C . ASP B 1 23 ? 3.789 -12.618 27.860 1.00 20.88 58 ASP B C 1
ATOM 746 O O . ASP B 1 23 ? 3.466 -11.726 27.087 1.00 23.85 58 ASP B O 1
ATOM 751 N N . PRO B 1 24 ? 4.120 -12.317 29.129 1.00 21.99 59 PRO B N 1
ATOM 752 C CA . PRO B 1 24 ? 4.075 -10.906 29.544 1.00 22.93 59 PRO B CA 1
ATOM 753 C C . PRO B 1 24 ? 5.007 -9.944 28.791 1.00 27.19 59 PRO B C 1
ATOM 754 O O . PRO B 1 24 ? 4.770 -8.700 28.747 1.00 31.27 59 PRO B O 1
ATOM 758 N N . THR B 1 25 ? 6.046 -10.511 28.201 1.00 25.10 60 THR B N 1
ATOM 759 C CA . THR B 1 25 ? 6.967 -9.738 27.394 1.00 26.75 60 THR B CA 1
ATOM 760 C C . THR B 1 25 ? 6.530 -9.609 25.927 1.00 27.94 60 THR B C 1
ATOM 761 O O . THR B 1 25 ? 6.362 -8.498 25.417 1.00 31.94 60 THR B O 1
ATOM 765 N N . THR B 1 26 ? 6.296 -10.744 25.286 1.00 26.00 61 THR B N 1
ATOM 766 C CA . THR B 1 26 ? 6.064 -10.779 23.832 1.00 23.93 61 THR B CA 1
ATOM 767 C C . THR B 1 26 ? 4.624 -10.681 23.464 1.00 25.67 61 THR B C 1
ATOM 768 O O . THR B 1 26 ? 4.262 -10.214 22.355 1.00 26.04 61 THR B O 1
ATOM 772 N N . GLY B 1 27 ? 3.769 -11.111 24.383 1.00 23.72 62 GLY B N 1
ATOM 773 C CA . GLY B 1 27 ? 2.352 -11.134 24.064 1.00 25.62 62 GLY B CA 1
ATOM 774 C C . GLY B 1 27 ? 1.953 -12.415 23.356 1.00 22.42 62 GLY B C 1
ATOM 775 O O . GLY B 1 27 ? 0.779 -12.586 22.985 1.00 21.70 62 GLY B O 1
ATOM 776 N N . ALA B 1 28 ? 2.895 -13.344 23.229 1.00 22.17 63 ALA B N 1
ATOM 777 C CA . ALA B 1 28 ? 2.637 -14.622 22.559 1.00 21.22 63 ALA B CA 1
ATOM 778 C C . ALA B 1 28 ? 1.596 -15.506 23.250 1.00 21.82 63 ALA B C 1
ATOM 779 O O . ALA B 1 28 ? 1.593 -15.657 24.479 1.00 19.07 63 ALA B O 1
ATOM 781 N N . LEU B 1 29 ? 0.699 -16.091 22.458 1.00 22.19 64 LEU B N 1
ATOM 782 C CA . LEU B 1 29 ? -0.287 -17.031 23.041 1.00 22.73 64 LEU B CA 1
ATOM 783 C C . LEU B 1 29 ? 0.381 -18.196 23.756 1.00 23.30 64 LEU B C 1
ATOM 784 O O . LEU B 1 29 ? 1.493 -18.641 23.367 1.00 21.58 64 LEU B O 1
ATOM 789 N N . PRO B 1 30 ? -0.314 -18.762 24.767 1.00 22.96 65 PRO B N 1
ATOM 790 C CA . PRO B 1 30 ? 0.100 -20.064 25.265 1.00 21.07 65 PRO B CA 1
ATOM 791 C C . PRO B 1 30 ? -0.111 -21.171 24.217 1.00 25.80 65 PRO B C 1
ATOM 792 O O . PRO B 1 30 ? -0.701 -20.940 23.141 1.00 26.26 65 PRO B O 1
ATOM 796 N N . GLN B 1 31 ? 0.362 -22.376 24.518 1.00 27.25 66 GLN B N 1
ATOM 797 C CA . GLN B 1 31 ? 0.223 -23.513 23.583 1.00 29.28 66 GLN B CA 1
ATOM 798 C C . GLN B 1 31 ? -1.241 -23.817 23.269 1.00 28.63 66 GLN B C 1
ATOM 799 O O . GLN B 1 31 ? -2.046 -24.048 24.189 1.00 32.15 66 GLN B O 1
ATOM 805 N N . LEU B 1 32 ? -1.577 -23.799 21.988 1.00 30.38 67 LEU B N 1
ATOM 806 C CA . LEU B 1 32 ? -2.947 -24.032 21.524 1.00 29.32 67 LEU B CA 1
ATOM 807 C C . LEU B 1 32 ? -2.913 -24.945 20.289 1.00 32.56 67 LEU B C 1
ATOM 808 O O . LEU B 1 32 ? -1.931 -24.918 19.546 1.00 33.25 67 LEU B O 1
ATOM 813 N N . PRO B 1 33 ? -3.975 -25.722 20.053 1.00 32.48 68 PRO B N 1
ATOM 814 C CA . PRO B 1 33 ? -5.268 -25.729 20.756 1.00 33.10 68 PRO B CA 1
ATOM 815 C C . PRO B 1 33 ? -5.250 -26.493 22.061 1.00 33.07 68 PRO B C 1
ATOM 816 O O . PRO B 1 33 ? -4.452 -27.418 22.223 1.00 35.73 68 PRO B O 1
ATOM 820 N N . GLN B 1 34 ? -6.134 -26.102 22.981 1.00 33.38 69 GLN B N 1
ATOM 821 C CA . GLN B 1 34 ? -6.312 -26.786 24.270 1.00 29.59 69 GLN B CA 1
ATOM 822 C C . GLN B 1 34 ? -7.777 -26.818 24.609 1.00 30.79 69 GLN B C 1
ATOM 823 O O . GLN B 1 34 ? -8.501 -25.888 24.253 1.00 28.77 69 GLN B O 1
ATOM 829 N N . ALA B 1 35 ? -8.193 -27.887 25.282 1.00 29.00 70 ALA B N 1
ATOM 830 C CA . ALA B 1 35 ? -9.538 -28.013 25.851 1.00 27.17 70 ALA B CA 1
ATOM 831 C C . ALA B 1 35 ? -9.689 -26.929 26.904 1.00 27.11 70 ALA B C 1
ATOM 832 O O . ALA B 1 35 ? -8.734 -26.579 27.569 1.00 25.07 70 ALA B O 1
ATOM 834 N N . CYS B 1 36 ? -10.880 -26.338 27.000 1.00 25.29 71 CYS B N 1
ATOM 835 C CA . CYS B 1 36 ? -11.087 -25.240 27.935 1.00 22.75 71 CYS B CA 1
ATOM 836 C C . CYS B 1 36 ? -10.750 -25.614 29.366 1.00 24.41 71 CYS B C 1
ATOM 837 O O . CYS B 1 36 ? -10.390 -24.763 30.158 1.00 23.80 71 CYS B O 1
ATOM 840 N N . ASP B 1 37 ? -10.900 -26.883 29.709 1.00 27.87 72 ASP B N 1
ATOM 841 C CA . ASP B 1 37 ? -10.717 -27.264 31.109 1.00 29.93 72 ASP B CA 1
ATOM 842 C C . ASP B 1 37 ? -9.250 -27.287 31.521 1.00 31.74 72 ASP B C 1
ATOM 843 O O . ASP B 1 37 ? -8.933 -27.538 32.675 1.00 32.63 72 ASP B O 1
ATOM 848 N N . GLN B 1 38 ? -8.369 -26.983 30.574 1.00 29.80 73 GLN B N 1
ATOM 849 C CA . GLN B 1 38 ? -6.954 -26.807 30.875 1.00 30.17 73 GLN B CA 1
ATOM 850 C C . GLN B 1 38 ? -6.734 -25.397 31.414 1.00 30.45 73 GLN B C 1
ATOM 851 O O . GLN B 1 38 ? -5.719 -25.131 32.035 1.00 32.15 73 GLN B O 1
ATOM 857 N N . PHE B 1 39 ? -7.694 -24.501 31.189 1.00 25.26 74 PHE B N 1
ATOM 858 C CA . PHE B 1 39 ? -7.588 -23.116 31.643 1.00 23.98 74 PHE B CA 1
ATOM 859 C C . PHE B 1 39 ? -8.513 -22.798 32.810 1.00 24.55 74 PHE B C 1
ATOM 860 O O . PHE B 1 39 ? -8.158 -22.028 33.734 1.00 24.60 74 PHE B O 1
ATOM 868 N N . VAL B 1 40 ? -9.731 -23.346 32.741 1.00 25.60 75 VAL B N 1
ATOM 869 C CA . VAL B 1 40 ? -10.703 -23.241 33.825 1.00 23.76 75 VAL B CA 1
ATOM 870 C C . VAL B 1 40 ? -11.372 -24.604 34.052 1.00 25.80 75 VAL B C 1
ATOM 871 O O . VAL B 1 40 ? -12.009 -25.177 33.156 1.00 25.87 75 VAL B O 1
ATOM 875 N N . ALA B 1 41 ? -11.226 -25.130 35.265 1.00 26.48 76 ALA B N 1
ATOM 876 C CA . ALA B 1 41 ? -11.800 -26.414 35.607 1.00 27.04 76 ALA B CA 1
ATOM 877 C C . ALA B 1 41 ? -13.291 -26.302 35.852 1.00 28.32 76 ALA B C 1
ATOM 878 O O . ALA B 1 41 ? -13.838 -25.180 35.993 1.00 30.00 76 ALA B O 1
ATOM 880 N N . ASN B 1 42 ? -13.935 -27.471 35.879 1.00 31.12 77 ASN B N 1
ATOM 881 C CA . ASN B 1 42 ? -15.340 -27.622 36.274 1.00 32.69 77 ASN B CA 1
ATOM 882 C C . ASN B 1 42 ? -16.276 -26.852 35.365 1.00 28.83 77 ASN B C 1
ATOM 883 O O . ASN B 1 42 ? -16.941 -25.933 35.823 1.00 30.23 77 ASN B O 1
ATOM 888 N N . PRO B 1 43 ? -16.312 -27.204 34.072 1.00 27.66 78 PRO B N 1
ATOM 889 C CA . PRO B 1 43 ? -17.265 -26.550 33.164 1.00 28.34 78 PRO B CA 1
ATOM 890 C C . PRO B 1 43 ? -18.687 -26.906 33.621 1.00 29.52 78 PRO B C 1
ATOM 891 O O . PRO B 1 43 ? -18.866 -28.004 34.172 1.00 29.32 78 PRO B O 1
ATOM 895 N N . PRO B 1 44 ? -19.672 -25.999 33.422 1.00 26.82 79 PRO B N 1
ATOM 896 C CA . PRO B 1 44 ? -21.054 -26.341 33.769 1.00 28.04 79 PRO B CA 1
ATOM 897 C C . PRO B 1 44 ? -21.601 -27.519 32.973 1.00 28.67 79 PRO B C 1
ATOM 898 O O . PRO B 1 44 ? -21.123 -27.820 31.891 1.00 28.19 79 PRO B O 1
ATOM 902 N N . ALA B 1 45 ? -22.628 -28.176 33.507 1.00 29.81 80 ALA B N 1
ATOM 903 C CA . ALA B 1 45 ? -23.192 -29.315 32.833 1.00 30.24 80 ALA B CA 1
ATOM 904 C C . ALA B 1 45 ? -23.635 -29.012 31.400 1.00 28.60 80 ALA B C 1
ATOM 905 O O . ALA B 1 45 ? -23.543 -29.897 30.560 1.00 29.76 80 ALA B O 1
ATOM 907 N N . SER B 1 46 ? -24.117 -27.788 31.136 1.00 28.73 81 SER B N 1
ATOM 908 C CA . SER B 1 46 ? -24.566 -27.398 29.776 1.00 28.80 81 SER B CA 1
ATOM 909 C C . SER B 1 46 ? -23.437 -27.396 28.765 1.00 29.23 81 SER B C 1
ATOM 910 O O . SER B 1 46 ? -23.674 -27.560 27.560 1.00 31.03 81 SER B O 1
ATOM 913 N N . VAL B 1 47 ? -22.205 -27.222 29.245 1.00 27.02 82 VAL B N 1
ATOM 914 C CA . VAL B 1 47 ? -21.069 -27.166 28.334 1.00 27.57 82 VAL B CA 1
ATOM 915 C C . VAL B 1 47 ? -20.506 -28.556 28.097 1.00 30.02 82 VAL B C 1
ATOM 916 O O . VAL B 1 47 ? -19.768 -29.096 28.934 1.00 32.95 82 VAL B O 1
ATOM 920 N N . THR B 1 48 ? -20.860 -29.134 26.957 1.00 28.88 83 THR B N 1
ATOM 921 C CA . THR B 1 48 ? -20.516 -30.509 26.681 1.00 35.21 83 THR B CA 1
ATOM 922 C C . THR B 1 48 ? -19.139 -30.612 26.036 1.00 34.27 83 THR B C 1
ATOM 923 O O . THR B 1 48 ? -18.420 -31.590 26.252 1.00 40.92 83 THR B O 1
ATOM 927 N N . GLN B 1 49 ? -18.758 -29.598 25.265 1.00 32.45 84 GLN B N 1
ATOM 928 C CA . GLN B 1 49 ? -17.453 -29.563 24.618 1.00 31.45 84 GLN B CA 1
ATOM 929 C C . GLN B 1 49 ? -16.938 -28.124 24.621 1.00 30.42 84 GLN B C 1
ATOM 930 O O . GLN B 1 49 ? -17.723 -27.186 24.523 1.00 29.35 84 GLN B O 1
ATOM 936 N N . CYS B 1 50 ? -15.627 -27.929 24.745 1.00 26.15 85 CYS B N 1
ATOM 937 C CA . CYS B 1 50 ? -15.111 -26.554 24.770 1.00 25.01 85 CYS B CA 1
ATOM 938 C C . CYS B 1 50 ? -13.626 -26.576 24.484 1.00 26.25 85 CYS B C 1
ATOM 939 O O . CYS B 1 50 ? -12.855 -27.255 25.168 1.00 26.64 85 CYS B O 1
ATOM 942 N N . ASN B 1 51 ? -13.237 -25.830 23.471 1.00 27.92 86 ASN B N 1
ATOM 943 C CA . ASN B 1 51 ? -11.842 -25.768 23.093 1.00 28.70 86 ASN B CA 1
ATOM 944 C C . ASN B 1 51 ? -11.405 -24.359 22.781 1.00 25.41 86 ASN B C 1
ATOM 945 O O . ASN B 1 51 ? -12.213 -23.495 22.416 1.00 21.75 86 ASN B O 1
ATOM 950 N N . VAL B 1 52 ? -10.104 -24.122 22.943 1.00 21.71 87 VAL B N 1
ATOM 951 C CA . VAL B 1 52 ? -9.526 -22.851 22.638 1.00 21.55 87 VAL B CA 1
ATOM 952 C C . VAL B 1 52 ? -8.549 -23.050 21.465 1.00 21.72 87 VAL B C 1
ATOM 953 O O . VAL B 1 52 ? -7.698 -23.909 21.534 1.00 26.17 87 VAL B O 1
ATOM 957 N N . THR B 1 53 ? -8.678 -22.248 20.421 1.00 24.38 88 THR B N 1
ATOM 958 C CA . THR B 1 53 ? -7.857 -22.398 19.213 1.00 24.59 88 THR B CA 1
ATOM 959 C C . THR B 1 53 ? -7.201 -21.066 18.838 1.00 24.98 88 THR B C 1
ATOM 960 O O . THR B 1 53 ? -7.694 -19.982 19.181 1.00 22.35 88 THR B O 1
ATOM 964 N N . ALA B 1 54 ? -6.063 -21.099 18.117 1.00 23.95 89 ALA B N 1
ATOM 965 C CA . ALA B 1 54 ? -5.457 -19.831 17.707 1.00 24.10 89 ALA B CA 1
ATOM 966 C C . ALA B 1 54 ? -6.093 -19.350 16.385 1.00 24.81 89 ALA B C 1
ATOM 967 O O . ALA B 1 54 ? -6.412 -20.169 15.530 1.00 30.69 89 ALA B O 1
ATOM 969 N N . ASN B 1 55 ? -6.297 -18.041 16.245 1.00 25.36 90 ASN B N 1
ATOM 970 C CA . ASN B 1 55 ? -6.851 -17.475 15.013 1.00 23.66 90 ASN B CA 1
ATOM 971 C C . ASN B 1 55 ? -5.763 -17.479 13.959 1.00 28.19 90 ASN B C 1
ATOM 972 O O . ASN B 1 55 ? -4.623 -17.833 14.244 1.00 26.18 90 ASN B O 1
ATOM 977 N N . ASN B 1 56 ? -6.110 -17.078 12.741 1.00 32.29 91 ASN B N 1
ATOM 978 C CA . ASN B 1 56 ? -5.164 -17.209 11.648 1.00 34.13 91 ASN B CA 1
ATOM 979 C C . ASN B 1 56 ? -3.990 -16.260 11.776 1.00 32.93 91 ASN B C 1
ATOM 980 O O . ASN B 1 56 ? -2.927 -16.525 11.217 1.00 36.21 91 ASN B O 1
ATOM 985 N N . ASP B 1 57 ? -4.184 -15.179 12.523 1.00 29.71 92 ASP B N 1
ATOM 986 C CA . ASP B 1 57 ? -3.154 -14.169 12.649 1.00 27.10 92 ASP B CA 1
ATOM 987 C C . ASP B 1 57 ? -2.115 -14.607 13.670 1.00 27.63 92 ASP B C 1
ATOM 988 O O . ASP B 1 57 ? -1.168 -13.876 13.920 1.00 28.80 92 ASP B O 1
ATOM 993 N N . GLY B 1 58 ? -2.325 -15.804 14.223 1.00 29.17 93 GLY B N 1
ATOM 994 C CA . GLY B 1 58 ? -1.370 -16.494 15.103 1.00 28.97 93 GLY B CA 1
ATOM 995 C C . GLY B 1 58 ? -1.185 -15.841 16.452 1.00 26.76 93 GLY B C 1
ATOM 996 O O . GLY B 1 58 ? -0.233 -16.201 17.196 1.00 26.29 93 GLY B O 1
ATOM 997 N N . VAL B 1 59 ? -2.043 -14.867 16.761 1.00 23.67 94 VAL B N 1
ATOM 998 C CA . VAL B 1 59 ? -1.966 -14.120 18.013 1.00 24.11 94 VAL B CA 1
ATOM 999 C C . VAL B 1 59 ? -3.322 -13.980 18.717 1.00 24.95 94 VAL B C 1
ATOM 1000 O O . VAL B 1 59 ? -3.384 -13.942 19.933 1.00 22.94 94 VAL B O 1
ATOM 1004 N N . ASN B 1 60 ? -4.414 -13.854 17.969 1.00 24.52 95 ASN B N 1
ATOM 1005 C CA . ASN B 1 60 ? -5.732 -13.879 18.643 1.00 24.33 95 ASN B CA 1
ATOM 1006 C C . ASN B 1 60 ? -6.233 -15.300 18.801 1.00 22.64 95 ASN B C 1
ATOM 1007 O O . ASN B 1 60 ? -5.697 -16.191 18.225 1.00 21.56 95 ASN B O 1
ATOM 1012 N N . PHE B 1 61 ? -7.285 -15.519 19.617 1.00 22.75 96 PHE B N 1
ATOM 1013 C CA . PHE B 1 61 ? -7.740 -16.861 19.857 1.00 18.75 96 PHE B CA 1
ATOM 1014 C C . PHE B 1 61 ? -9.280 -16.842 19.921 1.00 17.23 96 PHE B C 1
ATOM 1015 O O . PHE B 1 61 ? -9.866 -15.786 20.077 1.00 20.21 96 PHE B O 1
ATOM 1023 N N . THR B 1 62 ? -9.841 -18.009 19.844 1.00 19.06 97 THR B N 1
ATOM 1024 C CA . THR B 1 62 ? -11.278 -18.234 19.931 1.00 21.24 97 THR B CA 1
ATOM 1025 C C . THR B 1 62 ? -11.578 -19.351 20.914 1.00 21.09 97 THR B C 1
ATOM 1026 O O . THR B 1 62 ? -11.002 -20.434 20.839 1.00 22.11 97 THR B O 1
ATOM 1030 N N . VAL B 1 63 ? -12.486 -19.063 21.869 1.00 19.72 98 VAL B N 1
ATOM 1031 C CA . VAL B 1 63 ? -12.995 -20.057 22.780 1.00 19.01 98 VAL B CA 1
ATOM 1032 C C . VAL B 1 63 ? -14.362 -20.512 22.228 1.00 19.07 98 VAL B C 1
ATOM 1033 O O . VAL B 1 63 ? -15.220 -19.660 21.933 1.00 23.34 98 VAL B O 1
ATOM 1037 N N . THR B 1 64 ? -14.517 -21.800 21.983 1.00 20.68 99 THR B N 1
ATOM 1038 C CA . THR B 1 64 ? -15.783 -22.274 21.419 1.00 22.27 99 THR B CA 1
ATOM 1039 C C . THR B 1 64 ? -16.360 -23.381 22.256 1.00 22.47 99 THR B C 1
ATOM 1040 O O . THR B 1 64 ? -15.759 -24.419 22.390 1.00 22.67 99 THR B O 1
ATOM 1044 N N . ALA B 1 65 ? -17.561 -23.149 22.775 1.00 23.07 100 ALA B N 1
ATOM 1045 C CA . ALA B 1 65 ? -18.221 -24.130 23.655 1.00 22.47 100 ALA B CA 1
ATOM 1046 C C . ALA B 1 65 ? -19.479 -24.634 22.982 1.00 22.71 100 ALA B C 1
ATOM 1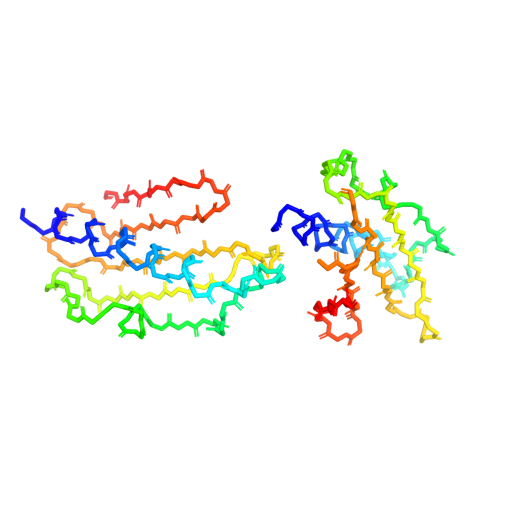047 O O . ALA B 1 65 ? -20.243 -23.846 22.447 1.00 23.46 100 ALA B O 1
ATOM 1049 N N . GLN B 1 66 ? -19.649 -25.944 22.942 1.00 22.81 101 GLN B N 1
ATOM 1050 C CA . GLN B 1 66 ? -20.873 -26.527 22.450 1.00 25.40 101 GLN B CA 1
ATOM 1051 C C . GLN B 1 66 ? -21.759 -26.779 23.657 1.00 24.73 101 GLN B C 1
ATOM 1052 O O . GLN B 1 66 ? -21.295 -27.295 24.683 1.00 26.90 101 GLN B O 1
ATOM 1058 N N . LEU B 1 67 ? -23.040 -26.418 23.544 1.00 22.90 102 LEU B N 1
ATOM 1059 C CA . LEU B 1 67 ? -23.960 -26.536 24.666 1.00 23.15 102 LEU B CA 1
ATOM 1060 C C . LEU B 1 67 ? -25.025 -27.574 24.348 1.00 27.60 102 LEU B C 1
ATOM 1061 O O . LEU B 1 67 ? -25.420 -27.735 23.193 1.00 27.83 102 LEU B O 1
ATOM 1066 N N . THR B 1 68 ? -25.474 -28.266 25.381 1.00 27.63 103 THR B N 1
ATOM 1067 C CA . THR B 1 68 ? -26.578 -29.216 25.284 1.00 30.93 103 THR B CA 1
ATOM 1068 C C . THR B 1 68 ? -27.668 -28.760 26.236 1.00 28.85 103 THR B C 1
ATOM 1069 O O . THR B 1 68 ? -27.370 -28.328 27.326 1.00 25.91 103 THR B O 1
ATOM 1073 N N . GLY B 1 69 ? -28.932 -28.860 25.817 1.00 31.88 104 GLY B N 1
ATOM 1074 C CA . GLY B 1 69 ? -30.071 -28.471 26.659 1.00 30.02 104 GLY B CA 1
ATOM 1075 C C . GLY B 1 69 ? -30.323 -26.995 26.874 1.00 31.74 104 GLY B C 1
ATOM 1076 O O . GLY B 1 69 ? -31.096 -26.617 27.753 1.00 29.62 104 GLY B O 1
ATOM 1077 N N . ALA B 1 70 ? -29.691 -26.149 26.068 1.00 27.13 105 ALA B N 1
ATOM 1078 C CA . ALA B 1 70 ? -29.887 -24.730 26.187 1.00 24.82 105 ALA B CA 1
ATOM 1079 C C . ALA B 1 70 ? -30.572 -24.206 24.908 1.00 23.87 105 ALA B C 1
ATOM 1080 O O . ALA B 1 70 ? -30.643 -24.904 23.900 1.00 24.77 105 ALA B O 1
ATOM 1082 N N . ARG B 1 71 ? -31.013 -22.965 24.955 1.00 22.78 106 ARG B N 1
ATOM 1083 C CA . ARG B 1 71 ? -31.609 -22.360 23.759 1.00 21.87 106 ARG B CA 1
ATOM 1084 C C . ARG B 1 71 ? -30.537 -22.111 22.693 1.00 21.22 106 ARG B C 1
ATOM 1085 O O . ARG B 1 71 ? -30.839 -22.055 21.485 1.00 22.21 106 ARG B O 1
ATOM 1093 N N . TYR B 1 72 ? -29.290 -21.965 23.144 1.00 21.21 107 TYR B N 1
ATOM 1094 C CA . TYR B 1 72 ? -28.131 -21.736 22.245 1.00 21.47 107 TYR B CA 1
ATOM 1095 C C . TYR B 1 72 ? -27.423 -23.054 22.024 1.00 21.30 107 TYR B C 1
ATOM 1096 O O . TYR B 1 72 ? -27.262 -23.832 22.955 1.00 21.87 107 TYR B O 1
ATOM 1105 N N . GLY B 1 73 ? -27.020 -23.364 20.780 1.00 19.11 108 GLY B N 1
ATOM 1106 C CA . GLY B 1 73 ? -26.264 -24.575 20.560 1.00 19.1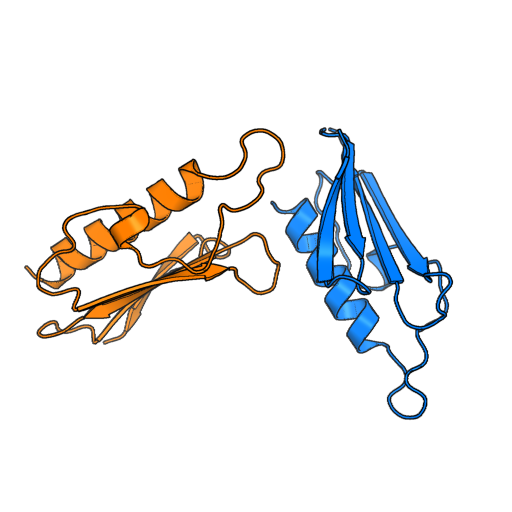3 108 GLY B CA 1
ATOM 1107 C C . GLY B 1 73 ? -24.759 -24.398 20.786 1.00 18.93 108 GLY B C 1
ATOM 1108 O O . GLY B 1 73 ? -24.053 -25.353 21.079 1.00 23.81 108 GLY B O 1
ATOM 1109 N N . SER B 1 74 ? -24.309 -23.163 20.732 1.00 20.54 109 SER B N 1
ATOM 1110 C CA . SER B 1 74 ? -22.917 -22.852 21.036 1.00 21.79 109 SER B CA 1
ATOM 1111 C C . SER B 1 74 ? -22.746 -21.412 21.529 1.00 22.28 109 SER B C 1
ATOM 1112 O O . SER B 1 74 ? -23.552 -20.505 21.255 1.00 19.61 109 SER B O 1
ATOM 1115 N N . VAL B 1 75 ? -21.679 -21.205 22.294 1.00 18.67 110 VAL B N 1
ATOM 1116 C CA . VAL B 1 75 ? -21.311 -19.858 22.798 1.00 21.19 110 VAL B CA 1
ATOM 1117 C C . VAL B 1 75 ? -19.824 -19.738 22.538 1.00 20.56 110 VAL B C 1
ATOM 1118 O O . VAL B 1 75 ? -19.054 -20.624 22.911 1.00 24.37 110 VAL B O 1
ATOM 1122 N N . SER B 1 76 ? -19.432 -18.683 21.864 1.00 23.23 111 SER B N 1
ATOM 1123 C CA . SER B 1 76 ? -18.000 -18.509 21.596 1.00 22.57 111 SER B CA 1
ATOM 1124 C C . SER B 1 76 ? -17.489 -17.128 21.926 1.00 21.38 111 SER B C 1
ATOM 1125 O O . SER B 1 76 ? -18.254 -16.180 22.164 1.00 19.43 111 SER B O 1
ATOM 1128 N N . PHE B 1 77 ? -16.159 -16.988 21.961 1.00 21.48 112 PHE B N 1
ATOM 1129 C CA . PHE B 1 77 ? -15.530 -15.660 22.153 1.00 21.91 112 PHE B CA 1
ATOM 1130 C C . PHE B 1 77 ? -14.304 -15.589 21.230 1.00 23.82 112 PHE B C 1
ATOM 1131 O O . PHE B 1 77 ? -13.551 -16.555 21.153 1.00 20.55 112 PHE B O 1
ATOM 1139 N N . ASP B 1 78 ? -14.114 -14.451 20.559 1.00 22.53 113 ASP B N 1
ATOM 1140 C CA . ASP B 1 78 ? -12.980 -14.211 19.631 1.00 24.91 113 ASP B CA 1
ATOM 1141 C C . ASP B 1 78 ? -12.195 -12.974 20.102 1.00 26.05 113 ASP B C 1
ATOM 1142 O O . ASP B 1 78 ? -12.748 -11.877 20.170 1.00 26.96 113 ASP B O 1
ATOM 1147 N N . SER B 1 79 ? -10.924 -13.143 20.505 1.00 25.90 114 SER B N 1
ATOM 1148 C CA . SER B 1 79 ? -10.189 -12.028 21.088 1.00 26.71 114 SER B CA 1
ATOM 1149 C C . SER B 1 79 ? -9.983 -10.871 20.094 1.00 27.48 114 SER B C 1
ATOM 1150 O O . SER B 1 79 ? -9.843 -9.730 20.496 1.00 29.88 114 SER B O 1
ATOM 1153 N N . SER B 1 80 ? -9.963 -11.189 18.815 1.00 33.93 115 SER B N 1
ATOM 1154 C CA . SER B 1 80 ? -9.772 -10.166 17.780 1.00 36.50 115 SER B CA 1
ATOM 1155 C C . SER B 1 80 ? -10.920 -9.159 17.742 1.00 39.90 115 SER B C 1
ATOM 1156 O O . SER B 1 80 ? -10.703 -7.962 17.516 1.00 39.73 115 SER B O 1
ATOM 1159 N N . THR B 1 81 ? -12.144 -9.641 17.976 1.00 39.29 116 THR B N 1
ATOM 1160 C CA . THR B 1 81 ? -13.303 -8.752 18.059 1.00 38.75 116 THR B CA 1
ATOM 1161 C C . THR B 1 81 ? -13.636 -8.335 19.489 1.00 39.69 116 THR B C 1
ATOM 1162 O O . THR B 1 81 ? -14.150 -7.231 19.721 1.00 43.40 116 THR B O 1
ATOM 1166 N N . GLY B 1 82 ? -13.338 -9.205 20.460 1.00 34.67 117 GLY B N 1
ATOM 1167 C CA . GLY B 1 82 ? -13.700 -8.942 21.841 1.00 31.70 117 GLY B CA 1
ATOM 1168 C C . GLY B 1 82 ? -15.175 -9.233 22.053 1.00 29.51 117 GLY B C 1
ATOM 1169 O O . GLY B 1 82 ? -15.769 -8.764 23.008 1.00 31.51 117 GLY B O 1
ATOM 1170 N N . GLN B 1 83 ? -15.746 -10.007 21.138 1.00 30.76 118 GLN B N 1
ATOM 1171 C CA . GLN B 1 83 ? -17.173 -10.329 21.177 1.00 28.07 118 GLN B CA 1
ATOM 1172 C C . GLN B 1 83 ? -17.465 -11.767 21.540 1.00 25.69 118 GLN B C 1
ATOM 1173 O O . GLN B 1 83 ? -16.801 -12.697 21.061 1.00 23.60 118 GLN B O 1
ATOM 1179 N N . PHE B 1 84 ? -18.528 -11.941 22.330 1.00 23.21 119 PHE B N 1
ATOM 1180 C CA . PHE B 1 84 ? -19.103 -13.256 22.552 1.00 21.99 119 PHE B CA 1
ATOM 1181 C C . PHE B 1 84 ? -20.184 -13.436 21.518 1.00 20.06 119 PHE B C 1
ATOM 1182 O O . PHE B 1 84 ? -20.854 -12.479 21.208 1.00 21.57 119 PHE B O 1
ATOM 1190 N N . SER B 1 85 ? -20.280 -14.640 20.983 1.00 17.62 120 SER B N 1
ATOM 1191 C CA . SER B 1 85 ? -21.294 -14.986 19.981 1.00 19.17 120 SER B CA 1
ATOM 1192 C C . SER B 1 85 ? -22.136 -16.097 20.531 1.00 18.60 120 SER B C 1
ATOM 1193 O O . SER B 1 85 ? -21.612 -17.148 20.930 1.00 19.21 120 SER B O 1
ATOM 1196 N N . PHE B 1 86 ? -23.460 -15.897 20.556 1.00 17.55 121 PHE B N 1
ATOM 1197 C CA . PHE B 1 86 ? -24.403 -16.913 20.989 1.00 19.76 121 PHE B CA 1
ATOM 1198 C C . PHE B 1 86 ? -25.197 -17.362 19.774 1.00 18.29 121 PHE B C 1
ATOM 1199 O O . PHE B 1 86 ? -25.768 -16.501 19.115 1.00 21.44 121 PHE B O 1
ATOM 1207 N N . GLN B 1 87 ? -25.138 -18.653 19.467 1.00 18.18 122 GLN B N 1
ATOM 1208 C CA . GLN B 1 87 ? -25.801 -19.246 18.294 1.00 20.91 122 GLN B CA 1
ATOM 1209 C C . GLN B 1 87 ? -27.076 -19.932 18.761 1.00 22.22 122 GLN B C 1
ATOM 1210 O O . GLN B 1 87 ? -27.012 -20.906 19.505 1.00 21.95 122 GLN B O 1
ATOM 1216 N N . LEU B 1 88 ? -28.214 -19.470 18.253 1.00 22.35 123 LEU B N 1
ATOM 1217 C CA . LEU B 1 88 ? -29.516 -19.913 18.762 1.00 24.38 123 LEU B CA 1
ATOM 1218 C C . LEU B 1 88 ? -29.987 -21.207 18.089 1.00 28.70 123 LEU B C 1
ATOM 1219 O O . LEU B 1 88 ? -29.823 -21.342 16.870 1.00 31.72 123 LEU B O 1
#

Radius of gyration: 18.99 Å; Cα contacts (8 Å, |Δi|>4): 336; chains: 2; bounding box: 50×33×49 Å

Sequence (168 aa):
TAAQAYVRNVATAVEAERDPTTGALPQLPQACDQFVANPPASVTQCNVTANNDGVNFTVTAQLTYGSVSFDSSTGQFSFQLANTTAAQAYVRNVATAVEAERDPTTGALPQLPQACDQFVANPPASVTQCNVTANNDGVNFTVTAQLTGARYGSVSFDSSTGQFSFQL